Protein AF-A0A966UQA1-F1 (afdb_monomer_lite)

pLDDT: mean 79.1, std 14.74, range [48.88, 98.19]

Radius of gyration: 22.65 Å; chains: 1; bounding box: 46×68×38 Å

Foldseek 3Di:
DDDDDDDDDPDDDPVPPPDPDDDLQRVLVVVLVVQLVVCVVVPDDNVVSVVCSVDPVNDDPPDDRDRDDPVRVVVVVVVVVPD

Sequence (83 aa):
MAPRKKKPQRTRKPRTVENEEYTALEMYCIWLNEYYKSLIKAGFATDIALSFVMDKSSYPSWVSYRAPSEEEVKKYLDEEDED

Secondary structure (DSSP, 8-state):
----PPPP---------S--SPPHHHHHHHHHHHHHHHHHHTT--HHHHHHHHH-GGGS-TT----PPPHHHHHHHHHTTS--

Structure (mmCIF, N/CA/C/O backbone):
data_AF-A0A966UQA1-F1
#
_entry.id   AF-A0A966UQA1-F1
#
loop_
_atom_site.group_PDB
_atom_site.id
_atom_site.type_symbol
_atom_site.label_atom_id
_atom_site.label_alt_id
_atom_site.label_comp_id
_atom_site.label_asym_id
_atom_site.label_entity_id
_atom_site.label_seq_id
_atom_site.pdbx_PDB_ins_code
_atom_site.Cartn_x
_atom_site.Cartn_y
_atom_site.Cartn_z
_atom_site.occupancy
_atom_site.B_iso_or_equiv
_atom_site.auth_seq_id
_atom_site.auth_comp_id
_atom_site.auth_asym_id
_atom_site.auth_atom_id
_atom_site.pdbx_PDB_model_num
ATOM 1 N N . MET A 1 1 ? 34.294 56.268 -22.631 1.00 51.50 1 MET A N 1
ATOM 2 C CA . MET A 1 1 ? 34.078 55.204 -21.622 1.00 51.50 1 MET A CA 1
ATOM 3 C C . MET A 1 1 ? 33.506 53.984 -22.330 1.00 51.50 1 MET A C 1
ATOM 5 O O . MET A 1 1 ? 32.472 54.117 -22.967 1.00 51.50 1 MET A O 1
ATOM 9 N N . ALA A 1 2 ? 34.193 52.840 -22.308 1.00 56.25 2 ALA A N 1
ATOM 10 C CA . ALA A 1 2 ? 33.724 51.624 -22.982 1.00 56.25 2 ALA A CA 1
ATOM 11 C C . ALA A 1 2 ? 32.660 50.886 -22.136 1.00 56.25 2 ALA A C 1
ATOM 13 O O . ALA A 1 2 ? 32.780 50.877 -20.907 1.00 56.25 2 ALA A O 1
ATOM 14 N N . PRO A 1 3 ? 31.633 50.256 -22.743 1.00 60.12 3 PRO A N 1
ATOM 15 C CA . PRO A 1 3 ? 30.575 49.588 -21.993 1.00 60.12 3 PRO A CA 1
ATOM 16 C C . PRO A 1 3 ? 31.063 48.255 -21.408 1.00 60.12 3 PRO A C 1
ATOM 18 O O . PRO A 1 3 ? 31.673 47.425 -22.084 1.00 60.12 3 PRO A O 1
ATOM 21 N N . ARG A 1 4 ? 30.784 48.041 -20.119 1.00 62.62 4 ARG A N 1
ATOM 22 C CA . ARG A 1 4 ? 31.187 46.847 -19.366 1.00 62.62 4 ARG A CA 1
ATOM 23 C C . ARG A 1 4 ? 30.282 45.669 -19.750 1.00 62.62 4 ARG A C 1
ATOM 25 O O . ARG A 1 4 ? 29.089 45.681 -19.451 1.00 62.62 4 ARG A O 1
ATOM 32 N N . LYS A 1 5 ? 30.838 44.649 -20.415 1.00 65.50 5 LYS A N 1
ATOM 33 C CA . LYS A 1 5 ? 30.109 43.422 -20.786 1.00 65.50 5 LYS A CA 1
ATOM 34 C C . LYS A 1 5 ? 29.657 42.675 -19.521 1.00 65.50 5 LYS A C 1
ATOM 36 O O . LYS A 1 5 ? 30.479 42.374 -18.654 1.00 65.50 5 LYS A O 1
ATOM 41 N N . LYS A 1 6 ? 28.354 42.386 -19.407 1.00 67.06 6 LYS A N 1
ATOM 42 C CA . LYS A 1 6 ? 27.791 41.570 -18.317 1.00 67.06 6 LYS A CA 1
ATOM 43 C C . LYS A 1 6 ? 28.247 40.116 -18.485 1.00 67.06 6 LYS A C 1
ATOM 45 O O . LYS A 1 6 ? 28.184 39.575 -19.586 1.00 67.06 6 LYS A O 1
ATOM 50 N N . LYS A 1 7 ? 28.733 39.503 -17.401 1.00 68.62 7 LYS A N 1
ATOM 51 C CA . LYS A 1 7 ? 29.149 38.092 -17.382 1.00 68.62 7 LYS A CA 1
ATOM 52 C C . LYS A 1 7 ? 27.920 37.192 -17.600 1.00 68.62 7 LYS A C 1
ATOM 54 O O . LYS A 1 7 ? 26.868 37.510 -17.045 1.00 68.62 7 LYS A O 1
ATOM 59 N N . PRO A 1 8 ? 28.031 36.097 -18.374 1.00 63.47 8 PRO A N 1
ATOM 60 C CA . PRO A 1 8 ? 26.913 35.191 -18.605 1.00 63.47 8 PRO A CA 1
ATOM 61 C C . PRO A 1 8 ? 26.507 34.542 -17.281 1.00 63.47 8 PRO A C 1
ATOM 63 O O . PRO A 1 8 ? 27.298 33.850 -16.638 1.00 63.47 8 PRO A O 1
ATOM 66 N N . GLN A 1 9 ? 25.279 34.811 -16.849 1.00 69.75 9 GLN A N 1
ATOM 67 C CA . GLN A 1 9 ? 24.709 34.200 -15.661 1.00 69.75 9 GLN A CA 1
ATOM 68 C C . GLN A 1 9 ? 24.340 32.764 -16.021 1.00 69.75 9 GLN A C 1
ATOM 70 O O . GLN A 1 9 ? 23.486 32.538 -16.875 1.00 69.75 9 GLN A O 1
ATOM 75 N N . ARG A 1 10 ? 25.033 31.795 -15.414 1.00 64.44 10 ARG A N 1
ATOM 76 C CA . ARG A 1 10 ? 24.718 30.371 -15.555 1.00 64.44 10 ARG A CA 1
ATOM 77 C C . ARG A 1 10 ? 23.310 30.157 -15.005 1.00 64.44 10 ARG A C 1
ATOM 79 O O . ARG A 1 10 ? 23.114 30.107 -13.792 1.00 64.44 10 ARG A O 1
ATOM 86 N N . THR A 1 11 ? 22.330 30.071 -15.892 1.00 64.12 11 THR A N 1
ATOM 87 C CA . THR A 1 11 ? 21.002 29.589 -15.543 1.00 64.12 11 THR A CA 1
ATOM 88 C C . THR A 1 11 ? 21.157 28.113 -15.199 1.00 64.12 11 THR A C 1
ATOM 90 O O . THR A 1 11 ? 21.531 27.293 -16.038 1.00 64.12 11 THR A O 1
ATOM 93 N N . ARG A 1 12 ? 20.964 27.771 -13.921 1.00 65.81 12 ARG A N 1
ATOM 94 C CA . ARG A 1 12 ? 20.812 26.371 -13.524 1.00 65.81 12 ARG A CA 1
ATOM 95 C C . ARG A 1 12 ? 19.575 25.867 -14.254 1.00 65.81 12 ARG A C 1
ATOM 97 O O . ARG A 1 12 ? 18.494 26.416 -14.050 1.00 65.81 12 ARG A O 1
ATOM 104 N N . LYS A 1 13 ? 19.753 24.896 -15.155 1.00 57.69 13 LYS A N 1
ATOM 105 C CA . LYS A 1 13 ? 18.613 24.216 -15.768 1.00 57.69 13 LYS A CA 1
ATOM 106 C C . LYS A 1 13 ? 17.771 23.656 -14.617 1.00 57.69 13 LYS A C 1
ATOM 108 O O . LYS A 1 13 ? 18.359 23.034 -13.727 1.00 57.69 13 LYS A O 1
ATOM 113 N N . PRO A 1 14 ? 16.456 23.917 -14.575 1.00 58.72 14 PRO A N 1
ATOM 114 C CA . PRO A 1 14 ? 15.606 23.234 -13.619 1.00 58.72 14 PRO A CA 1
ATOM 115 C C . PRO A 1 14 ? 15.798 21.734 -13.848 1.00 58.72 14 PRO A C 1
ATOM 117 O O . PRO A 1 14 ? 15.764 21.268 -14.987 1.00 58.72 14 PRO A O 1
ATOM 120 N N . ARG A 1 15 ? 16.082 20.998 -12.771 1.00 60.19 15 ARG A N 1
ATOM 121 C CA . ARG A 1 15 ? 16.136 19.532 -12.767 1.00 60.19 15 ARG A CA 1
ATOM 122 C C . ARG A 1 15 ? 14.683 19.049 -12.771 1.00 60.19 15 ARG A C 1
ATOM 124 O O . ARG A 1 15 ? 14.217 18.461 -11.807 1.00 60.19 15 ARG A O 1
ATOM 131 N N . THR A 1 16 ? 13.919 19.457 -13.783 1.00 56.47 16 THR A N 1
ATOM 132 C CA . THR A 1 16 ? 12.576 18.934 -13.989 1.00 56.47 16 THR A CA 1
ATOM 133 C C . THR A 1 16 ? 12.781 17.481 -14.370 1.00 56.47 16 THR A C 1
ATOM 135 O O . THR A 1 16 ? 13.465 17.199 -15.354 1.00 56.47 16 THR A O 1
ATOM 138 N N . VAL A 1 17 ? 12.298 16.578 -13.522 1.00 58.75 17 VAL A N 1
ATOM 139 C CA . VAL A 1 17 ? 12.264 15.145 -13.804 1.00 58.75 17 VAL A CA 1
ATOM 140 C C . VAL A 1 17 ? 11.515 14.994 -15.126 1.00 58.75 17 VAL A C 1
ATOM 142 O O . VAL A 1 17 ? 10.418 15.523 -15.272 1.00 58.75 17 VAL A O 1
ATOM 145 N N . GLU A 1 18 ? 12.150 14.387 -16.124 1.00 55.81 18 GLU A N 1
ATOM 146 C CA . GLU A 1 18 ? 11.627 14.325 -17.498 1.00 55.81 18 GLU A CA 1
ATOM 147 C C . GLU A 1 18 ? 10.334 13.489 -17.592 1.00 55.81 18 GLU A C 1
ATOM 149 O O . GLU A 1 18 ? 9.580 13.630 -18.549 1.00 55.81 18 GLU A O 1
ATOM 154 N N . ASN A 1 19 ? 10.041 12.690 -16.559 1.00 57.06 19 ASN A N 1
ATOM 155 C CA . ASN A 1 19 ? 8.798 11.952 -16.382 1.00 57.06 19 ASN A CA 1
ATOM 156 C C . ASN A 1 19 ? 8.050 12.448 -15.139 1.00 57.06 19 ASN A C 1
ATOM 158 O O . ASN A 1 19 ? 8.559 12.364 -14.024 1.00 57.06 19 ASN A O 1
ATOM 162 N N . GLU A 1 20 ? 6.815 12.907 -15.336 1.0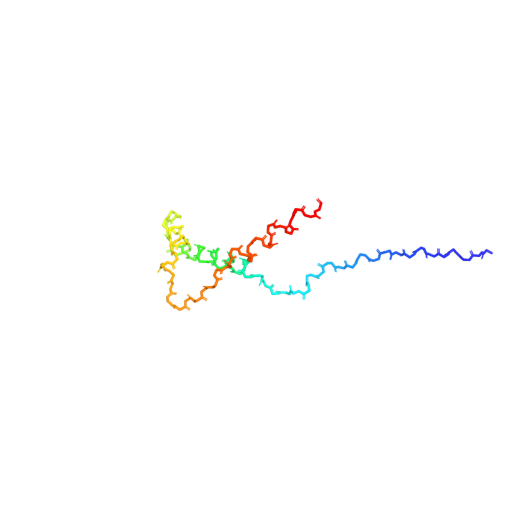0 61.78 20 GLU A N 1
ATOM 163 C CA . GLU A 1 20 ? 5.834 13.157 -14.265 1.00 61.78 20 GLU A CA 1
ATOM 164 C C . GLU A 1 20 ? 5.181 11.853 -13.760 1.00 61.78 20 GLU A C 1
ATOM 166 O O . GLU A 1 20 ? 4.304 11.870 -12.897 1.00 61.78 20 GLU A O 1
ATOM 171 N N . 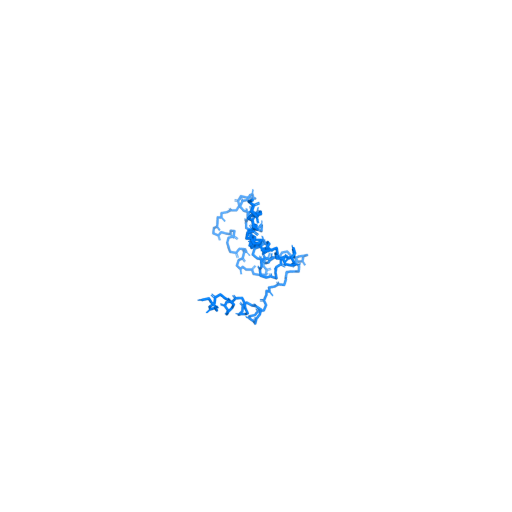GLU A 1 21 ? 5.590 10.713 -14.316 1.00 75.12 21 GLU A N 1
ATOM 172 C CA . GLU A 1 21 ? 5.078 9.392 -13.980 1.00 75.12 21 GLU A CA 1
ATOM 173 C C . GLU A 1 21 ? 5.833 8.818 -12.778 1.00 75.12 21 GLU A C 1
ATOM 175 O O . GLU A 1 21 ? 7.064 8.761 -12.769 1.00 75.12 21 GLU A O 1
ATOM 180 N N . TYR A 1 22 ? 5.089 8.365 -11.766 1.00 79.94 22 TYR A N 1
ATOM 181 C CA . TYR A 1 22 ? 5.665 7.640 -10.637 1.00 79.94 22 TYR A CA 1
ATOM 182 C C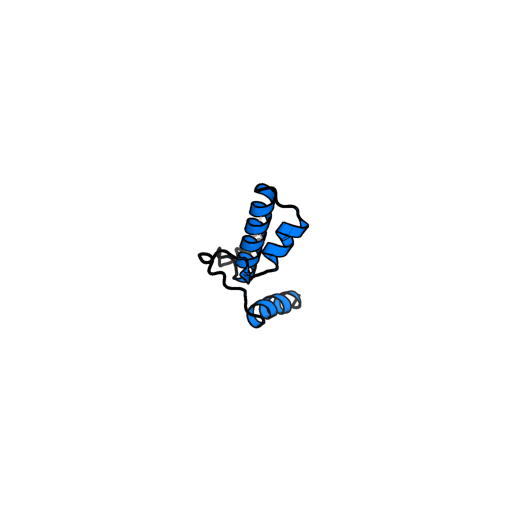 . TYR A 1 22 ? 6.337 6.352 -11.111 1.00 79.94 22 TYR A C 1
ATOM 184 O O . TYR A 1 22 ? 5.788 5.600 -11.921 1.00 79.94 22 TYR A O 1
ATOM 192 N N . THR A 1 23 ? 7.498 6.053 -10.541 1.00 82.31 23 THR A N 1
ATOM 193 C CA . THR A 1 23 ? 8.147 4.754 -10.716 1.00 82.31 23 THR A CA 1
ATOM 194 C C . THR A 1 23 ? 7.268 3.630 -10.159 1.00 82.31 23 THR A C 1
ATOM 196 O O . THR A 1 23 ? 6.385 3.846 -9.323 1.00 82.31 23 THR A O 1
ATOM 199 N N . ALA A 1 24 ? 7.521 2.388 -10.582 1.00 82.75 24 ALA A N 1
ATOM 200 C CA . ALA A 1 24 ? 6.779 1.232 -10.074 1.00 82.75 24 ALA A CA 1
ATOM 201 C C . ALA A 1 24 ? 6.886 1.097 -8.542 1.00 82.75 24 ALA A C 1
ATOM 203 O O . ALA A 1 24 ? 5.907 0.744 -7.882 1.00 82.75 24 ALA A O 1
ATOM 204 N N . LEU A 1 25 ? 8.055 1.417 -7.974 1.00 84.12 25 LEU A N 1
ATOM 205 C CA . LEU A 1 25 ? 8.276 1.406 -6.530 1.00 84.12 25 LEU A CA 1
ATOM 206 C C . LEU A 1 25 ? 7.507 2.533 -5.829 1.00 84.12 25 LEU A C 1
ATOM 208 O O . LEU A 1 25 ? 6.817 2.270 -4.847 1.00 84.12 25 LEU A O 1
ATOM 212 N N . GLU A 1 26 ? 7.562 3.764 -6.339 1.00 84.81 26 GLU A N 1
ATOM 213 C CA . GLU A 1 26 ? 6.808 4.884 -5.762 1.00 84.81 26 GLU A CA 1
ATOM 214 C C . GLU A 1 26 ? 5.303 4.631 -5.808 1.00 84.81 26 GLU A C 1
ATOM 216 O O . GLU A 1 26 ? 4.617 4.807 -4.802 1.00 84.81 26 GLU A O 1
ATOM 221 N N . MET A 1 27 ? 4.788 4.150 -6.941 1.00 86.88 27 MET A N 1
ATOM 222 C CA . MET A 1 27 ? 3.375 3.818 -7.087 1.00 86.88 27 MET A CA 1
ATOM 223 C C . MET A 1 27 ? 2.952 2.717 -6.104 1.00 86.88 27 MET A C 1
ATOM 225 O O . MET A 1 27 ? 1.877 2.804 -5.507 1.00 86.88 27 MET A O 1
ATOM 229 N N . TYR A 1 28 ? 3.813 1.721 -5.873 1.00 86.88 28 TYR A N 1
ATOM 230 C CA . TYR A 1 28 ? 3.580 0.683 -4.871 1.00 86.88 28 TYR A CA 1
ATOM 231 C C . TYR A 1 28 ? 3.539 1.254 -3.446 1.00 86.88 28 TYR A C 1
ATOM 233 O O . TYR A 1 28 ? 2.605 0.971 -2.695 1.00 86.88 28 TYR A O 1
ATOM 241 N N . CYS A 1 29 ? 4.494 2.110 -3.084 1.00 90.06 29 CYS A N 1
ATOM 242 C CA . CYS A 1 29 ? 4.537 2.762 -1.775 1.00 90.06 29 CYS A CA 1
ATOM 243 C C . CYS A 1 29 ? 3.326 3.678 -1.536 1.00 90.06 29 CYS A C 1
ATOM 245 O O . CYS A 1 29 ? 2.746 3.665 -0.448 1.00 90.06 29 CYS A O 1
ATOM 247 N N . ILE A 1 30 ? 2.909 4.438 -2.553 1.00 91.56 30 ILE A N 1
ATOM 248 C CA . ILE A 1 30 ? 1.698 5.267 -2.505 1.00 91.56 30 ILE A CA 1
ATOM 249 C C . ILE A 1 30 ? 0.478 4.383 -2.249 1.00 91.56 30 ILE A C 1
ATOM 251 O O . ILE A 1 30 ? -0.308 4.666 -1.344 1.00 91.56 30 ILE A O 1
ATOM 255 N N . TRP A 1 31 ? 0.343 3.286 -2.997 1.00 90.94 31 TRP A N 1
ATOM 256 C CA . TRP A 1 31 ? -0.781 2.369 -2.854 1.00 90.94 31 TRP A CA 1
ATOM 257 C C . TRP A 1 31 ? -0.851 1.743 -1.452 1.00 90.94 31 TRP A C 1
ATOM 259 O O . TRP A 1 31 ? -1.910 1.782 -0.825 1.00 90.94 31 TRP A O 1
ATOM 269 N N . LEU A 1 32 ? 0.271 1.245 -0.914 1.00 92.50 32 LEU A N 1
ATOM 270 C CA . LEU A 1 32 ? 0.327 0.682 0.443 1.00 92.50 32 LEU A CA 1
ATOM 271 C C . LEU A 1 32 ? -0.068 1.708 1.511 1.00 92.50 32 LEU A C 1
ATOM 273 O O . LEU A 1 32 ? -0.814 1.389 2.436 1.00 92.50 32 LEU A O 1
ATOM 277 N N . ASN A 1 33 ? 0.414 2.945 1.382 1.00 94.81 33 ASN A N 1
ATOM 278 C CA . ASN A 1 33 ? 0.114 4.020 2.323 1.00 94.81 33 ASN A CA 1
ATOM 279 C C . ASN A 1 33 ? -1.377 4.381 2.317 1.00 94.81 33 ASN A C 1
ATOM 281 O O . ASN A 1 33 ? -1.989 4.531 3.376 1.00 94.81 33 ASN A O 1
ATOM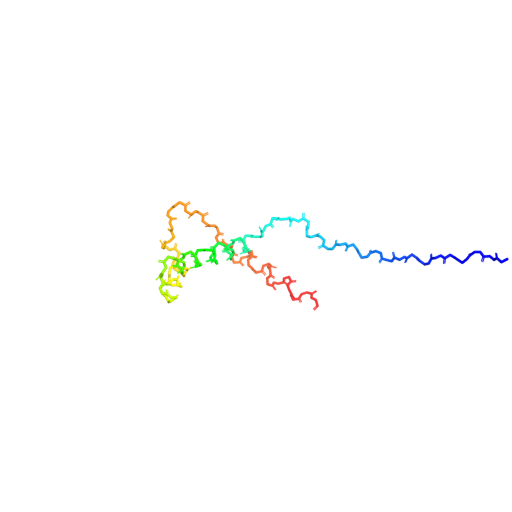 285 N N . GLU A 1 34 ? -1.982 4.495 1.135 1.00 94.50 34 GLU A N 1
ATOM 286 C CA . GLU A 1 34 ? -3.411 4.788 1.014 1.00 94.50 34 GLU A CA 1
ATOM 287 C C . GLU A 1 34 ? -4.281 3.610 1.466 1.00 94.50 34 GLU A C 1
ATOM 289 O O . GLU A 1 34 ? -5.311 3.824 2.112 1.00 94.50 34 GLU A O 1
ATOM 294 N N . TYR A 1 35 ? -3.845 2.367 1.236 1.00 93.88 35 TY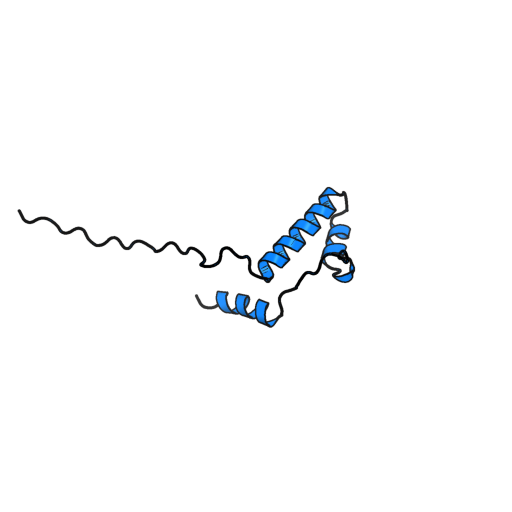R A N 1
ATOM 295 C CA . TYR A 1 35 ? -4.513 1.186 1.777 1.00 93.88 35 TYR A CA 1
ATOM 296 C C . TYR A 1 35 ? -4.480 1.177 3.312 1.00 93.88 35 TYR A C 1
ATOM 298 O O . TYR A 1 35 ? -5.531 1.097 3.951 1.00 93.88 35 TYR A O 1
ATOM 306 N N . TYR A 1 36 ? -3.302 1.380 3.909 1.00 96.31 36 TYR A N 1
ATOM 307 C CA . TYR A 1 36 ? -3.130 1.484 5.358 1.00 96.31 36 TYR A CA 1
ATOM 308 C C . TYR A 1 36 ? -4.006 2.587 5.966 1.00 96.31 36 TYR A C 1
ATOM 310 O O . TYR A 1 36 ? -4.794 2.332 6.877 1.00 96.31 36 TYR A O 1
ATOM 318 N N . LYS A 1 37 ? -3.940 3.815 5.437 1.00 97.44 37 LYS A N 1
ATOM 319 C CA . LYS A 1 37 ? -4.761 4.937 5.923 1.00 97.44 37 LYS A CA 1
ATOM 320 C C . LYS A 1 37 ? -6.254 4.657 5.806 1.00 97.44 37 LYS A C 1
ATOM 322 O O . LYS A 1 37 ? -7.015 5.063 6.684 1.00 97.44 37 LYS A O 1
ATOM 327 N N . SER A 1 38 ? -6.677 3.969 4.748 1.00 96.38 38 SER A N 1
ATOM 328 C CA . SER A 1 38 ? -8.077 3.582 4.561 1.00 96.38 38 SER A CA 1
ATOM 329 C C . SER A 1 38 ? -8.537 2.594 5.635 1.00 96.38 38 SER A C 1
ATOM 331 O O . SER A 1 38 ? -9.629 2.763 6.177 1.00 96.38 38 SER A O 1
ATOM 333 N N . LEU A 1 39 ? -7.692 1.625 6.008 1.00 95.94 39 LEU A N 1
ATOM 334 C CA . LEU A 1 39 ? -7.956 0.699 7.115 1.00 95.94 39 LEU A CA 1
ATOM 335 C C . LEU A 1 39 ? -8.050 1.441 8.456 1.00 95.94 39 LEU A C 1
ATOM 337 O O . LEU A 1 39 ? -9.006 1.243 9.204 1.00 95.94 39 LEU A O 1
ATOM 341 N N . ILE A 1 40 ? -7.122 2.363 8.733 1.00 98.19 40 ILE A N 1
ATOM 342 C CA . ILE A 1 40 ? -7.168 3.187 9.952 1.00 98.19 40 ILE A CA 1
ATOM 343 C C . ILE A 1 40 ? -8.441 4.040 9.990 1.00 98.19 40 ILE A C 1
ATOM 345 O O . ILE A 1 40 ? -9.133 4.084 11.005 1.00 98.19 40 ILE A O 1
ATOM 349 N N . LYS A 1 41 ? -8.807 4.676 8.871 1.00 97.81 41 LYS A N 1
ATOM 350 C CA . LYS A 1 41 ? -10.041 5.467 8.756 1.00 97.81 41 LYS A CA 1
ATOM 351 C C . LYS A 1 41 ? -11.302 4.618 8.951 1.00 97.81 41 LYS A C 1
ATOM 353 O O . LYS A 1 41 ? -12.300 5.132 9.446 1.00 97.81 41 LYS A O 1
ATOM 358 N N . ALA A 1 42 ? -11.258 3.338 8.586 1.00 96.81 42 ALA A N 1
ATOM 359 C CA . ALA A 1 42 ? -12.333 2.380 8.828 1.00 96.81 42 ALA A CA 1
ATOM 360 C C . ALA A 1 42 ? -12.396 1.877 10.287 1.00 96.81 42 ALA A C 1
ATOM 362 O O . ALA A 1 42 ? -13.330 1.158 10.634 1.00 96.81 42 ALA A O 1
ATOM 363 N N . GLY A 1 43 ? -11.450 2.271 11.148 1.00 97.75 43 GLY A N 1
ATOM 364 C CA . GLY A 1 43 ? -11.449 1.953 12.577 1.00 97.75 43 GLY A CA 1
ATOM 365 C C . GLY A 1 43 ? -10.674 0.689 12.951 1.00 97.75 43 GLY A C 1
ATOM 366 O O . GLY A 1 43 ? -10.816 0.205 14.072 1.00 97.75 43 GLY A O 1
ATOM 367 N N . PHE A 1 44 ? -9.861 0.145 12.043 1.00 97.62 44 PHE A N 1
ATOM 368 C CA . PHE A 1 44 ? -8.978 -0.971 12.374 1.00 97.62 44 PHE A CA 1
ATOM 369 C C . PHE A 1 44 ? -7.872 -0.519 13.335 1.00 97.62 44 PHE A C 1
ATOM 371 O O . PHE A 1 44 ? -7.340 0.588 13.219 1.00 97.62 44 PHE A O 1
ATOM 378 N N . ALA A 1 45 ? -7.502 -1.398 14.268 1.00 98.19 45 ALA A N 1
ATOM 379 C CA . ALA A 1 45 ? -6.319 -1.202 15.097 1.00 98.19 45 ALA A CA 1
ATOM 380 C C . ALA A 1 45 ? -5.046 -1.253 14.234 1.00 98.19 45 ALA A C 1
ATOM 382 O O . ALA A 1 45 ? -5.005 -1.938 13.211 1.00 98.19 45 ALA A O 1
ATOM 383 N N . THR A 1 46 ? -4.011 -0.513 14.631 1.00 97.62 46 THR A N 1
ATOM 384 C CA . THR A 1 46 ? -2.789 -0.323 13.833 1.00 97.62 46 THR A CA 1
ATOM 385 C C . THR A 1 46 ? -2.060 -1.627 13.513 1.00 97.62 46 THR A C 1
ATOM 387 O O . THR A 1 46 ? -1.570 -1.808 12.403 1.00 97.62 46 THR A O 1
ATOM 390 N N . ASP A 1 47 ? -2.006 -2.544 14.473 1.00 97.38 47 ASP A N 1
ATOM 391 C CA . ASP A 1 47 ? -1.415 -3.876 14.344 1.00 97.38 47 ASP A CA 1
ATOM 392 C C . ASP A 1 47 ? -2.169 -4.749 13.331 1.00 97.38 47 ASP A C 1
ATOM 394 O O . ASP A 1 47 ? -1.551 -5.389 12.481 1.00 97.38 47 ASP A O 1
ATOM 398 N N . ILE A 1 48 ? -3.503 -4.712 13.365 1.00 96.88 48 ILE A N 1
ATOM 399 C CA . ILE A 1 48 ? -4.354 -5.409 12.395 1.00 96.88 48 ILE A CA 1
ATOM 400 C C . ILE A 1 48 ? -4.232 -4.760 11.011 1.00 96.88 48 ILE A C 1
ATOM 402 O O . ILE A 1 48 ? -4.108 -5.451 10.009 1.00 96.88 48 ILE A O 1
ATOM 406 N N . ALA A 1 49 ? -4.231 -3.430 10.923 1.00 97.12 49 ALA A N 1
ATOM 407 C CA . ALA A 1 49 ? -4.068 -2.741 9.646 1.00 97.12 49 ALA A CA 1
ATOM 408 C C . ALA A 1 49 ? -2.715 -3.073 8.993 1.00 97.12 49 ALA A C 1
ATOM 410 O O . ALA A 1 49 ? -2.647 -3.302 7.787 1.00 97.12 49 ALA A O 1
ATOM 411 N N . LEU A 1 50 ? -1.646 -3.152 9.790 1.00 95.50 50 LEU A N 1
ATOM 412 C CA . LEU A 1 50 ? -0.325 -3.532 9.301 1.00 95.50 50 LEU A CA 1
ATOM 413 C C . LEU A 1 50 ? -0.276 -4.999 8.843 1.00 95.50 50 LEU A C 1
ATOM 415 O O . LEU A 1 50 ? 0.411 -5.292 7.866 1.00 95.50 50 LEU A O 1
ATOM 419 N N . SER A 1 51 ? -1.018 -5.911 9.482 1.00 96.25 51 SER A N 1
ATOM 420 C CA . SER A 1 51 ? -1.070 -7.310 9.036 1.00 96.25 51 SER A CA 1
ATOM 421 C C . SER A 1 51 ? -1.698 -7.451 7.645 1.00 96.25 51 SER A C 1
ATOM 423 O O . SER A 1 51 ? -1.139 -8.162 6.814 1.00 96.25 51 SER A O 1
ATOM 425 N N . PHE A 1 52 ? -2.764 -6.699 7.343 1.00 94.12 52 PHE A N 1
ATOM 426 C CA . PHE A 1 52 ? -3.344 -6.628 5.994 1.00 94.12 52 PHE A CA 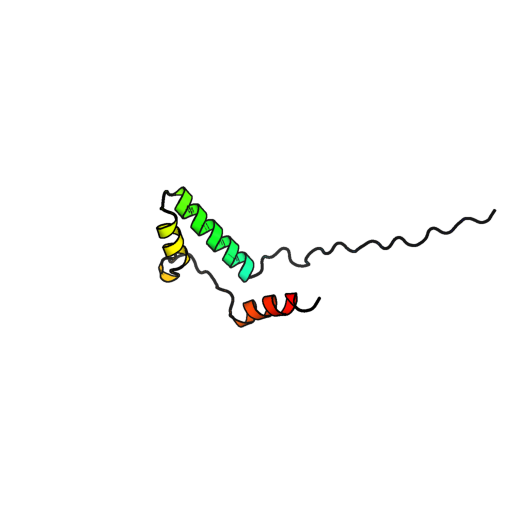1
ATOM 427 C C . PHE A 1 52 ? -2.346 -6.097 4.958 1.00 94.12 52 PHE A C 1
ATOM 429 O O . PHE A 1 52 ? -2.219 -6.655 3.877 1.00 94.12 52 PHE A O 1
ATOM 436 N N . VAL A 1 53 ? -1.596 -5.044 5.286 1.00 93.44 53 VAL A N 1
ATOM 437 C CA . VAL A 1 53 ? -0.597 -4.449 4.375 1.00 93.44 53 VAL A CA 1
ATOM 438 C C . VAL A 1 53 ? 0.573 -5.403 4.095 1.00 93.44 53 VAL A C 1
ATOM 440 O O . VAL A 1 53 ? 1.164 -5.363 3.020 1.00 93.44 53 VAL A O 1
ATOM 443 N N . MET A 1 54 ? 0.928 -6.264 5.048 1.00 91.88 54 MET A N 1
ATOM 444 C CA . MET A 1 54 ? 2.003 -7.250 4.890 1.00 91.88 54 MET A CA 1
ATOM 445 C C . MET A 1 54 ? 1.535 -8.511 4.150 1.00 91.88 54 MET A C 1
ATOM 447 O O . MET A 1 54 ? 2.312 -9.126 3.414 1.00 91.88 54 MET A O 1
ATOM 451 N N . ASP A 1 55 ? 0.274 -8.904 4.335 1.00 91.19 55 ASP A N 1
ATOM 452 C CA . ASP A 1 55 ? -0.317 -10.072 3.694 1.00 91.19 55 ASP A CA 1
ATOM 453 C C . ASP A 1 55 ? -0.861 -9.738 2.299 1.00 91.19 55 ASP A C 1
ATOM 455 O O . ASP A 1 55 ? -2.011 -9.339 2.117 1.00 91.19 55 ASP A O 1
ATOM 459 N N . LYS A 1 56 ? -0.033 -9.995 1.286 1.00 85.00 56 LYS A N 1
ATOM 460 C CA . LYS A 1 56 ? -0.364 -9.807 -0.135 1.00 85.00 56 LYS A CA 1
ATOM 461 C C . LYS A 1 56 ? -1.597 -10.597 -0.593 1.00 85.00 56 LYS A C 1
ATOM 463 O O . LYS A 1 56 ? -2.214 -10.225 -1.588 1.00 85.00 56 LYS A O 1
ATOM 468 N N . SER A 1 57 ? -1.955 -11.686 0.097 1.00 87.88 57 SER A N 1
ATOM 469 C CA . SER A 1 57 ? -3.144 -12.482 -0.232 1.00 87.88 57 SER A CA 1
ATOM 470 C C . SER A 1 57 ? -4.445 -11.838 0.250 1.00 87.88 57 SER A C 1
ATOM 472 O O . SER A 1 57 ? -5.518 -12.158 -0.258 1.00 87.88 57 SER A O 1
ATOM 474 N N . SER A 1 58 ? -4.348 -10.895 1.191 1.00 87.62 58 SER A N 1
ATOM 475 C CA . SER A 1 58 ? -5.492 -10.172 1.743 1.00 87.62 58 SER A CA 1
ATOM 476 C C . SER A 1 58 ? -6.026 -9.077 0.813 1.00 87.62 58 SER A C 1
ATOM 478 O O . SER A 1 58 ? -7.091 -8.502 1.059 1.00 87.62 58 SER A O 1
ATOM 480 N N . TYR A 1 59 ? -5.299 -8.777 -0.265 1.00 88.88 59 TYR A N 1
ATOM 481 C CA . TYR A 1 59 ? -5.651 -7.689 -1.158 1.00 88.88 59 TYR A CA 1
ATOM 482 C C . TYR A 1 59 ? -6.911 -8.020 -1.963 1.00 88.88 59 TYR A C 1
ATOM 484 O O . TYR A 1 59 ? -7.097 -9.162 -2.394 1.00 88.88 59 TYR A O 1
ATOM 492 N N . PRO A 1 60 ? -7.791 -7.033 -2.208 1.00 83.38 60 PRO A N 1
ATOM 493 C CA . PRO A 1 60 ? -9.007 -7.280 -2.964 1.00 83.38 60 PRO A CA 1
ATOM 494 C C . PRO A 1 60 ? -8.701 -7.806 -4.368 1.00 83.38 60 PRO A C 1
ATOM 496 O O . PRO A 1 60 ? -7.812 -7.298 -5.044 1.00 83.38 60 PRO A O 1
ATOM 499 N N . SER A 1 61 ? -9.491 -8.766 -4.850 1.00 83.94 61 SER A N 1
ATOM 500 C CA . SER A 1 61 ? -9.258 -9.447 -6.136 1.00 83.94 61 SER A CA 1
ATOM 501 C C . SER A 1 61 ? -9.285 -8.527 -7.363 1.00 83.94 61 SER A C 1
ATOM 503 O O . SER A 1 61 ? -8.799 -8.898 -8.427 1.00 83.94 61 SER A O 1
ATOM 505 N N . TRP A 1 62 ? -9.878 -7.339 -7.236 1.00 82.19 62 TRP A N 1
ATOM 506 C CA . TRP A 1 62 ? -9.894 -6.311 -8.278 1.00 82.19 62 TRP A CA 1
ATOM 507 C C . TRP A 1 62 ? -8.623 -5.446 -8.291 1.00 82.19 62 TRP A C 1
ATOM 509 O O . TRP A 1 62 ? -8.407 -4.702 -9.246 1.00 82.19 62 TRP A O 1
ATOM 519 N N . VAL A 1 63 ? -7.772 -5.534 -7.264 1.00 78.25 63 VAL A N 1
ATOM 520 C CA . VAL A 1 63 ? -6.465 -4.876 -7.228 1.00 78.25 63 VAL A CA 1
ATOM 521 C C . VAL A 1 63 ? -5.429 -5.800 -7.860 1.00 78.25 63 VAL A C 1
ATOM 523 O O . VAL A 1 63 ? -4.965 -6.757 -7.247 1.00 78.25 63 VAL A O 1
ATOM 526 N N . SER A 1 64 ? -5.012 -5.476 -9.081 1.00 72.44 64 SER A N 1
ATOM 527 C CA . SER A 1 64 ? -3.828 -6.073 -9.700 1.00 72.44 64 SER A CA 1
ATOM 528 C C . SER A 1 64 ? -2.644 -5.131 -9.508 1.00 72.44 64 SER A C 1
ATOM 530 O O . SER A 1 64 ? -2.373 -4.291 -10.364 1.00 72.44 64 SER A O 1
ATOM 532 N N . TYR A 1 65 ? -1.953 -5.232 -8.374 1.00 70.56 65 TYR A N 1
ATOM 533 C CA . TYR A 1 65 ? -0.737 -4.452 -8.154 1.00 70.56 65 TYR A CA 1
ATOM 534 C C . TYR A 1 65 ? 0.488 -5.216 -8.677 1.00 70.56 65 TYR A C 1
ATOM 536 O O . TYR A 1 65 ? 0.612 -6.430 -8.506 1.00 70.56 65 TYR A O 1
ATOM 544 N N . ARG A 1 66 ? 1.413 -4.493 -9.311 1.00 78.38 66 ARG A N 1
ATOM 545 C CA . ARG A 1 66 ? 2.725 -5.012 -9.701 1.00 78.38 66 ARG A CA 1
ATOM 546 C C . ARG A 1 66 ? 3.736 -4.541 -8.662 1.00 78.38 66 ARG A C 1
ATOM 548 O O . ARG A 1 66 ? 4.098 -3.369 -8.656 1.00 78.38 66 ARG A O 1
ATOM 555 N N . ALA A 1 67 ? 4.185 -5.438 -7.787 1.00 77.31 67 ALA A N 1
ATOM 556 C CA . ALA A 1 67 ? 5.375 -5.156 -6.992 1.00 77.31 67 ALA A CA 1
ATOM 557 C C . ALA A 1 67 ? 6.578 -4.976 -7.939 1.00 77.31 67 ALA A C 1
ATOM 559 O O . ALA A 1 67 ? 6.673 -5.728 -8.917 1.00 77.31 67 ALA A O 1
ATOM 560 N N . PRO A 1 68 ? 7.480 -4.015 -7.678 1.00 78.88 68 PRO A N 1
ATOM 561 C CA . PRO A 1 68 ? 8.726 -3.934 -8.427 1.00 78.88 68 PRO A CA 1
ATOM 562 C C . PRO A 1 68 ? 9.520 -5.231 -8.240 1.00 78.88 68 PRO A C 1
ATOM 564 O O . PRO A 1 68 ? 9.505 -5.840 -7.165 1.00 78.88 68 PRO A O 1
ATOM 567 N N . SER A 1 69 ? 10.177 -5.673 -9.306 1.00 83.44 69 SER A N 1
ATOM 568 C CA . SER A 1 69 ? 11.121 -6.787 -9.245 1.00 83.44 69 SER A CA 1
ATOM 569 C C . SER A 1 69 ? 12.360 -6.406 -8.435 1.00 83.44 69 SER A C 1
ATOM 571 O O . SER A 1 69 ? 12.672 -5.230 -8.258 1.00 83.44 69 SER A O 1
ATOM 573 N N . GLU A 1 70 ? 13.089 -7.408 -7.951 1.00 81.44 70 GLU A N 1
ATOM 574 C CA . GLU A 1 70 ? 14.319 -7.191 -7.183 1.00 81.44 70 GLU A CA 1
ATOM 575 C C . GLU A 1 70 ? 15.384 -6.437 -7.997 1.00 81.44 70 GLU A C 1
ATOM 577 O O . GLU A 1 70 ? 16.070 -5.571 -7.465 1.00 81.44 70 GLU A O 1
ATOM 582 N N . GLU A 1 71 ? 15.456 -6.689 -9.307 1.00 80.56 71 GLU A N 1
ATOM 583 C CA . GLU A 1 71 ? 16.327 -5.971 -10.246 1.00 80.56 71 GLU A CA 1
ATOM 584 C C . GLU A 1 71 ? 15.942 -4.490 -10.374 1.00 80.56 71 GLU A C 1
ATOM 586 O O . GLU A 1 71 ? 16.811 -3.619 -10.357 1.00 80.56 71 GLU A O 1
ATOM 591 N N . GLU A 1 72 ? 14.639 -4.197 -10.460 1.00 78.50 72 GLU A N 1
ATOM 592 C CA . GLU A 1 72 ? 14.129 -2.824 -10.490 1.00 78.50 72 GLU A CA 1
ATOM 593 C C . GLU A 1 72 ? 14.449 -2.095 -9.186 1.00 78.50 72 GLU A C 1
ATOM 595 O O . GLU A 1 72 ? 14.896 -0.957 -9.237 1.00 78.50 72 GLU A O 1
ATOM 600 N N . VAL A 1 73 ? 14.284 -2.749 -8.031 1.00 79.38 73 VAL A N 1
ATOM 601 C CA . VAL A 1 73 ? 14.643 -2.171 -6.725 1.00 79.38 73 VAL A CA 1
ATOM 602 C C . VAL A 1 73 ? 16.146 -1.917 -6.630 1.00 79.38 73 VAL A C 1
ATOM 604 O O . VAL A 1 73 ? 16.555 -0.838 -6.207 1.00 79.38 73 VAL A O 1
ATOM 607 N N . LYS A 1 74 ? 16.972 -2.879 -7.052 1.00 81.75 74 LYS A N 1
ATOM 608 C CA . LYS A 1 74 ? 18.432 -2.768 -6.991 1.00 81.75 74 LYS A CA 1
ATOM 609 C C . LYS A 1 74 ? 18.957 -1.596 -7.815 1.00 81.75 74 LYS A C 1
ATOM 611 O O . LYS A 1 74 ? 19.827 -0.877 -7.341 1.00 81.75 74 LYS A O 1
ATOM 616 N N . LYS A 1 75 ? 18.391 -1.363 -9.003 1.00 80.00 75 LYS A N 1
ATOM 617 C CA . LYS A 1 75 ? 18.756 -0.214 -9.840 1.00 80.00 75 LYS A CA 1
ATOM 618 C C . LYS A 1 75 ? 18.642 1.117 -9.084 1.00 80.00 75 LYS A C 1
ATOM 620 O O . LYS A 1 75 ? 19.498 1.971 -9.253 1.00 80.00 75 LYS A O 1
ATOM 625 N N . TYR A 1 76 ? 17.623 1.278 -8.240 1.00 70.19 76 TYR A N 1
ATOM 626 C CA . TYR A 1 76 ? 17.454 2.498 -7.445 1.00 70.19 76 TYR A CA 1
ATOM 627 C C . TYR A 1 76 ? 18.419 2.589 -6.262 1.00 70.19 76 TYR A C 1
ATOM 629 O O . TYR A 1 76 ? 18.821 3.689 -5.907 1.00 70.19 76 TYR A O 1
ATOM 637 N N . LEU A 1 77 ? 18.790 1.458 -5.656 1.00 73.19 77 LEU A N 1
ATOM 638 C CA . LEU A 1 77 ? 19.752 1.438 -4.550 1.00 73.19 77 LEU A CA 1
ATOM 639 C C . LEU A 1 77 ? 21.171 1.761 -5.032 1.00 73.19 77 LEU A C 1
ATOM 641 O O . LEU A 1 77 ? 21.872 2.523 -4.379 1.00 73.19 77 LEU A O 1
ATOM 645 N N . ASP A 1 78 ? 21.564 1.227 -6.191 1.00 68.88 78 ASP A N 1
ATOM 646 C CA . ASP A 1 78 ? 22.898 1.444 -6.757 1.00 68.88 78 ASP A CA 1
ATOM 647 C C . ASP A 1 78 ? 23.062 2.875 -7.337 1.00 68.88 78 ASP A C 1
ATOM 649 O O . ASP A 1 78 ? 24.178 3.384 -7.393 1.00 68.88 78 ASP A O 1
ATOM 653 N N . GLU A 1 79 ? 21.974 3.549 -7.749 1.00 59.22 79 GLU A N 1
ATOM 654 C CA . GLU A 1 79 ? 21.997 4.942 -8.248 1.00 59.22 79 GLU A CA 1
ATOM 655 C C . GLU A 1 79 ? 22.245 5.996 -7.141 1.00 59.22 79 GLU A C 1
ATOM 657 O O . GLU A 1 79 ? 22.644 7.116 -7.461 1.00 59.22 79 GLU A O 1
ATOM 662 N N . GLU A 1 80 ? 22.042 5.676 -5.853 1.00 56.38 80 GLU A N 1
ATOM 663 C CA . GLU A 1 80 ? 22.311 6.601 -4.732 1.00 56.38 80 GLU A CA 1
ATOM 664 C C . GLU A 1 80 ? 23.780 6.592 -4.255 1.00 56.38 80 GLU A C 1
ATOM 666 O O . GLU A 1 80 ? 24.204 7.540 -3.594 1.00 56.38 80 GLU A O 1
ATOM 671 N N . ASP A 1 81 ? 24.571 5.574 -4.615 1.00 56.78 81 ASP A N 1
ATOM 672 C CA . ASP A 1 81 ? 25.978 5.415 -4.197 1.00 56.78 81 ASP A CA 1
ATOM 673 C C . ASP A 1 81 ? 26.997 6.078 -5.161 1.00 56.78 81 ASP A C 1
ATOM 675 O O . ASP A 1 81 ? 28.210 5.970 -4.958 1.00 56.78 81 ASP A O 1
ATOM 679 N N . GLU A 1 82 ? 26.539 6.766 -6.218 1.00 51.41 82 GLU A N 1
ATOM 680 C CA . GLU A 1 82 ? 27.385 7.366 -7.273 1.00 51.41 82 GLU A CA 1
ATOM 681 C C . GLU A 1 82 ? 27.630 8.894 -7.122 1.00 51.41 82 GLU A C 1
ATOM 683 O O . GLU A 1 82 ? 27.959 9.562 -8.106 1.00 51.41 82 GLU A O 1
ATOM 688 N N . ASP A 1 83 ? 27.511 9.444 -5.901 1.00 48.88 83 ASP A N 1
ATOM 689 C CA . ASP A 1 83 ? 27.862 10.840 -5.533 1.00 48.88 83 ASP A CA 1
ATOM 690 C C . ASP A 1 83 ? 29.097 10.945 -4.604 1.00 48.88 83 ASP A C 1
ATOM 692 O O . ASP A 1 83 ? 29.133 10.296 -3.532 1.00 48.88 83 ASP A O 1
#